Protein AF-A0A841PTD4-F1 (afdb_monomer_lite)

Structure (mmCIF, N/CA/C/O backbone):
data_AF-A0A841PTD4-F1
#
_entry.id   AF-A0A841PTD4-F1
#
loop_
_atom_site.group_PDB
_atom_site.id
_atom_site.type_symbol
_atom_site.label_atom_id
_atom_site.label_alt_id
_atom_site.label_comp_id
_atom_site.label_asym_id
_atom_site.label_entity_id
_atom_site.label_seq_id
_atom_site.pdbx_PDB_ins_code
_atom_site.Cartn_x
_atom_site.Cartn_y
_atom_site.Cartn_z
_atom_site.occupancy
_atom_site.B_iso_or_equiv
_atom_site.auth_seq_id
_atom_site.auth_comp_id
_atom_site.auth_asym_id
_atom_site.auth_atom_id
_atom_site.pdbx_PDB_model_num
ATOM 1 N N . MET A 1 1 ? -6.416 5.381 23.996 1.00 45.69 1 MET A N 1
ATOM 2 C CA . MET A 1 1 ? -5.613 4.912 22.842 1.00 45.69 1 MET A CA 1
ATOM 3 C C . MET A 1 1 ? -6.531 4.870 21.629 1.00 45.69 1 MET A C 1
ATOM 5 O O . MET A 1 1 ? -7.635 4.363 21.772 1.0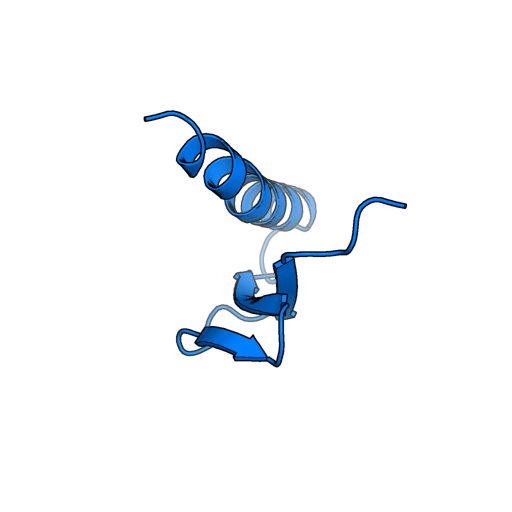0 45.69 1 MET A O 1
ATOM 9 N N . LYS A 1 2 ? -6.153 5.446 20.478 1.00 69.38 2 LYS A N 1
ATOM 10 C CA . LYS A 1 2 ? -6.944 5.270 19.247 1.00 69.38 2 LYS A CA 1
ATOM 11 C C . LYS A 1 2 ? -6.715 3.836 18.768 1.00 69.38 2 LYS A C 1
ATOM 13 O O . LYS A 1 2 ? -5.581 3.492 18.452 1.00 69.38 2 LYS A O 1
ATOM 18 N N . ALA A 1 3 ? -7.754 3.004 18.798 1.00 76.25 3 ALA A N 1
ATOM 19 C CA . ALA A 1 3 ? -7.683 1.662 18.232 1.00 76.25 3 ALA A CA 1
ATOM 20 C C . ALA A 1 3 ? -7.357 1.764 16.734 1.00 76.25 3 ALA A C 1
ATOM 22 O O . ALA A 1 3 ? -7.879 2.648 16.047 1.00 76.25 3 ALA A O 1
ATOM 23 N N . CYS A 1 4 ? -6.466 0.899 16.251 1.00 81.19 4 CYS A N 1
ATOM 24 C CA . CYS A 1 4 ? -6.155 0.809 14.830 1.00 81.19 4 CYS A CA 1
ATOM 25 C C . CYS A 1 4 ? -7.407 0.328 14.089 1.00 81.19 4 CYS A C 1
ATOM 27 O O . CYS A 1 4 ? -7.939 -0.721 14.434 1.00 81.19 4 CYS A O 1
ATOM 29 N N . LYS A 1 5 ? -7.895 1.112 13.122 1.00 89.56 5 LYS A N 1
ATOM 30 C CA . LYS A 1 5 ? -9.108 0.787 12.348 1.00 89.56 5 LYS A CA 1
ATOM 31 C C . LYS A 1 5 ? -8.807 0.258 10.948 1.00 89.56 5 LYS A C 1
ATOM 33 O O . LYS A 1 5 ? -9.681 -0.330 10.322 1.00 89.56 5 LYS A O 1
ATOM 38 N N . GLU A 1 6 ? -7.589 0.474 10.458 1.00 91.19 6 GLU A N 1
ATOM 39 C CA . GLU A 1 6 ? -7.187 0.091 9.108 1.00 91.19 6 GLU A CA 1
ATOM 40 C C . GLU A 1 6 ? -5.756 -0.445 9.088 1.00 91.19 6 GLU A C 1
ATOM 42 O O . GLU A 1 6 ? -4.869 0.105 9.741 1.00 91.19 6 GLU A O 1
ATOM 47 N N . ALA A 1 7 ? -5.530 -1.488 8.294 1.00 90.69 7 ALA A N 1
ATOM 48 C CA . ALA A 1 7 ? -4.215 -2.037 8.006 1.00 90.69 7 ALA A CA 1
ATOM 49 C C . ALA A 1 7 ? -4.047 -2.263 6.499 1.00 90.69 7 ALA A C 1
ATOM 51 O O . ALA A 1 7 ? -4.989 -2.616 5.786 1.00 90.69 7 ALA A O 1
ATOM 52 N N . VAL A 1 8 ? -2.822 -2.075 6.014 1.00 91.31 8 VAL A N 1
ATOM 53 C CA . VAL A 1 8 ? -2.472 -2.255 4.604 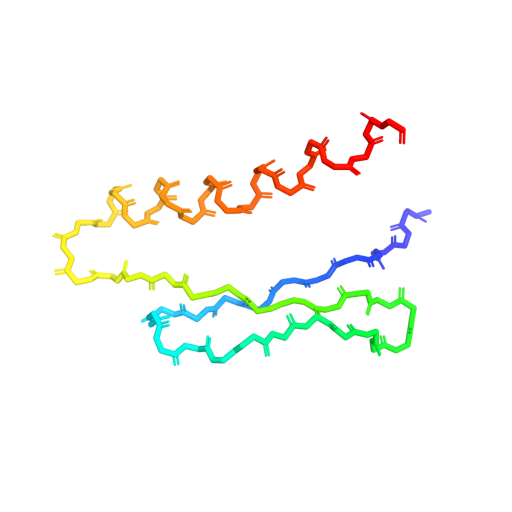1.00 91.31 8 VAL A CA 1
ATOM 54 C C . VAL A 1 8 ? -1.340 -3.267 4.501 1.00 91.31 8 VAL A C 1
ATOM 56 O O . VAL A 1 8 ? -0.296 -3.113 5.132 1.00 91.31 8 VAL A O 1
ATOM 59 N N . LEU A 1 9 ? -1.546 -4.295 3.685 1.00 90.50 9 LEU A N 1
ATOM 60 C CA . LEU A 1 9 ? -0.524 -5.251 3.289 1.00 90.50 9 LEU A CA 1
ATOM 61 C C . LEU A 1 9 ? 0.160 -4.744 2.017 1.00 90.50 9 LEU A C 1
ATOM 63 O O . LEU A 1 9 ? -0.501 -4.496 1.005 1.00 90.50 9 LEU A O 1
ATOM 67 N N . LEU A 1 10 ? 1.480 -4.599 2.074 1.00 89.94 10 LEU A N 1
ATOM 68 C CA . LEU A 1 10 ? 2.292 -4.095 0.972 1.00 89.94 10 LEU A CA 1
ATOM 69 C C . LEU A 1 10 ? 2.980 -5.247 0.249 1.00 89.94 10 LEU A C 1
ATOM 71 O O . LEU A 1 10 ? 3.672 -6.048 0.874 1.00 89.94 10 LEU A O 1
ATOM 75 N N . TYR A 1 11 ? 2.817 -5.289 -1.070 1.00 88.81 11 TYR A N 1
ATOM 76 C CA . TYR A 1 11 ? 3.439 -6.286 -1.929 1.00 88.81 11 TYR A CA 1
ATOM 77 C C . TYR A 1 11 ? 4.295 -5.594 -2.994 1.00 88.81 11 TYR A C 1
ATOM 79 O O . TYR A 1 11 ? 3.768 -4.771 -3.744 1.00 88.81 11 TYR A O 1
ATOM 87 N N . PRO A 1 12 ? 5.592 -5.927 -3.104 1.00 86.81 12 PRO A N 1
ATOM 88 C CA . PRO A 1 12 ? 6.482 -5.382 -4.128 1.00 86.81 12 PRO A CA 1
ATOM 89 C C . PRO A 1 12 ? 6.280 -6.084 -5.486 1.00 86.81 12 PRO A C 1
ATOM 91 O O . PRO A 1 12 ? 7.220 -6.585 -6.097 1.00 86.81 12 PRO A O 1
ATOM 94 N N . THR A 1 13 ? 5.026 -6.204 -5.912 1.00 85.44 13 THR A N 1
ATOM 95 C CA . THR A 1 13 ? 4.610 -6.713 -7.221 1.00 85.44 13 THR A CA 1
ATOM 96 C C . THR A 1 13 ? 3.282 -6.063 -7.599 1.00 85.44 13 THR A C 1
ATOM 98 O O . THR A 1 13 ? 2.464 -5.761 -6.726 1.00 85.44 13 THR A O 1
ATOM 101 N N . GLU A 1 14 ? 3.058 -5.828 -8.891 1.00 77.31 14 GLU A N 1
ATOM 102 C CA . GLU A 1 14 ? 1.774 -5.320 -9.394 1.00 77.31 14 GLU A CA 1
ATOM 103 C C . GLU A 1 14 ? 0.717 -6.423 -9.503 1.00 77.31 14 GLU A C 1
ATOM 105 O O . GLU A 1 14 ? -0.476 -6.129 -9.460 1.00 77.31 14 GLU A O 1
ATOM 110 N N . ASP A 1 15 ? 1.146 -7.686 -9.571 1.00 80.19 15 ASP A N 1
ATOM 111 C CA . ASP A 1 15 ? 0.259 -8.845 -9.656 1.00 80.19 15 ASP A CA 1
ATOM 112 C C . ASP A 1 15 ? -0.230 -9.269 -8.266 1.00 80.19 15 ASP A C 1
ATOM 114 O O . ASP A 1 15 ? 0.109 -10.322 -7.723 1.00 80.19 15 ASP A O 1
ATOM 118 N N . VAL A 1 16 ? -1.001 -8.383 -7.644 1.00 81.25 16 VAL A N 1
ATOM 119 C CA . VAL A 1 16 ? -1.794 -8.713 -6.466 1.00 81.25 16 VAL A CA 1
ATOM 120 C C . VAL A 1 16 ? -3.259 -8.483 -6.772 1.00 81.25 16 VAL A C 1
ATOM 122 O O . VAL A 1 16 ? -3.697 -7.362 -7.025 1.00 81.25 16 VAL A O 1
ATOM 125 N N . GLY A 1 17 ? -4.040 -9.561 -6.707 1.00 79.31 17 GLY A N 1
ATOM 126 C CA . GLY A 1 17 ? -5.493 -9.462 -6.761 1.00 79.31 17 GLY A CA 1
ATOM 127 C C . GLY A 1 17 ? -6.031 -8.520 -5.679 1.00 79.31 17 GLY A C 1
ATOM 128 O O . GLY A 1 17 ? -5.416 -8.349 -4.619 1.00 79.31 17 GLY A O 1
ATOM 129 N N . GLY A 1 18 ? -7.198 -7.930 -5.944 1.00 80.06 18 GLY A N 1
ATOM 130 C CA . GLY A 1 18 ? -7.871 -7.033 -5.008 1.00 80.06 18 GLY A CA 1
ATOM 131 C C . GLY A 1 18 ? -8.132 -7.689 -3.648 1.00 80.06 18 GLY A C 1
ATOM 132 O O . GLY A 1 18 ? -8.358 -8.897 -3.548 1.00 80.06 18 GLY A O 1
ATOM 133 N N . PHE A 1 19 ? -8.075 -6.878 -2.593 1.00 84.75 19 PHE A N 1
ATOM 134 C CA . PHE A 1 19 ? -8.435 -7.279 -1.235 1.00 84.75 19 PHE A CA 1
ATOM 135 C C . PHE A 1 19 ? -8.833 -6.068 -0.430 1.00 84.75 19 PHE A C 1
ATOM 137 O O . PHE A 1 19 ? -8.041 -5.132 -0.287 1.00 84.75 19 PHE A O 1
ATOM 144 N N . ASP A 1 20 ? -10.049 -6.122 0.079 1.00 90.00 20 ASP A N 1
ATOM 145 C CA . ASP A 1 20 ? -10.634 -5.125 0.951 1.00 90.00 20 ASP A CA 1
ATOM 146 C C . ASP A 1 20 ? -11.650 -5.855 1.826 1.00 90.00 20 ASP A C 1
ATOM 148 O O . ASP A 1 20 ? -12.777 -6.102 1.411 1.00 90.00 20 ASP A O 1
ATOM 152 N N . GLU A 1 21 ? -11.193 -6.313 2.986 1.00 91.44 21 GLU A N 1
ATOM 153 C CA . GLU A 1 21 ? -11.951 -7.199 3.868 1.00 91.44 21 GLU A CA 1
ATOM 154 C C . GLU A 1 21 ? -11.829 -6.731 5.313 1.00 91.44 21 GLU A C 1
ATOM 156 O O . GLU A 1 21 ? -10.807 -6.173 5.714 1.00 91.44 21 GLU A O 1
ATOM 161 N N . ASN A 1 22 ? -12.844 -6.999 6.129 1.00 92.81 22 ASN A N 1
ATOM 162 C CA . ASN A 1 22 ? -12.760 -6.758 7.567 1.00 92.81 22 ASN A CA 1
ATOM 163 C C . ASN A 1 22 ? -12.233 -8.011 8.276 1.00 92.81 22 ASN A C 1
ATOM 165 O O . ASN A 1 22 ? -12.825 -9.085 8.180 1.00 92.81 22 ASN A O 1
ATOM 169 N N . VAL A 1 23 ? -11.136 -7.867 9.021 1.00 90.25 23 VAL A N 1
ATOM 170 C CA . VAL A 1 23 ? -10.596 -8.908 9.903 1.00 90.25 23 VAL A CA 1
ATOM 171 C C . VAL A 1 23 ? -10.828 -8.464 11.342 1.00 90.25 23 VAL A C 1
ATOM 173 O O . VAL A 1 23 ? -10.084 -7.652 11.894 1.00 90.25 23 VAL A O 1
ATOM 176 N N . GLY A 1 24 ? -11.916 -8.963 11.931 1.00 90.56 24 GLY A N 1
ATOM 177 C CA . GLY A 1 24 ? -12.453 -8.400 13.170 1.00 90.56 24 GLY A CA 1
ATOM 178 C C . GLY A 1 24 ? -12.877 -6.946 12.951 1.00 90.56 24 GLY A C 1
ATOM 179 O O . GLY A 1 24 ? -13.604 -6.651 12.006 1.00 90.56 24 GLY A O 1
ATOM 180 N N . ASP A 1 25 ? -12.367 -6.042 13.788 1.00 91.12 25 ASP A N 1
ATOM 181 C CA . ASP A 1 25 ? -12.667 -4.603 13.728 1.00 91.12 25 ASP A CA 1
ATOM 182 C C . ASP A 1 25 ? -11.689 -3.803 12.843 1.00 91.12 25 ASP A C 1
ATOM 184 O O . ASP A 1 25 ? -11.731 -2.569 12.820 1.00 91.12 25 ASP A O 1
ATOM 188 N N . ILE A 1 26 ? -10.770 -4.482 12.146 1.00 92.38 26 ILE A N 1
ATOM 189 C CA . ILE A 1 26 ? -9.741 -3.853 11.312 1.00 92.38 26 ILE A CA 1
ATOM 190 C C . ILE A 1 26 ? -10.079 -4.078 9.843 1.00 92.38 26 ILE A C 1
ATOM 192 O O . ILE A 1 26 ? -10.096 -5.214 9.366 1.00 92.38 26 ILE A O 1
ATOM 196 N N . ARG A 1 27 ? -10.257 -2.989 9.093 1.00 92.75 27 ARG A N 1
ATOM 19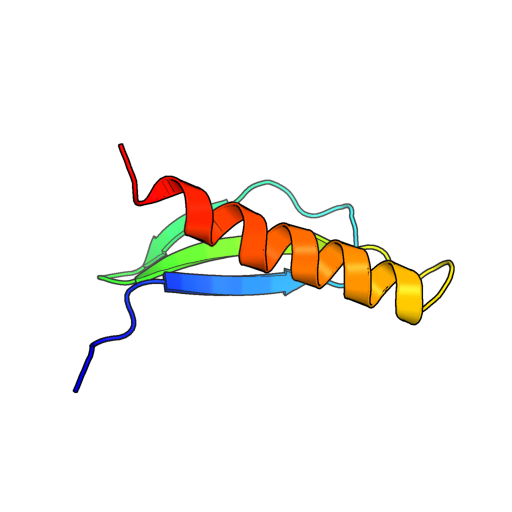7 C CA . ARG A 1 27 ? -10.326 -3.051 7.632 1.00 92.75 27 ARG A CA 1
ATOM 198 C C . ARG A 1 27 ? -8.935 -3.328 7.072 1.00 92.75 27 ARG A C 1
ATOM 200 O O . ARG A 1 27 ? -8.004 -2.553 7.291 1.00 92.75 27 ARG A O 1
ATOM 207 N N . MET A 1 28 ? -8.790 -4.418 6.337 1.00 92.19 28 MET A N 1
ATOM 208 C CA . MET A 1 28 ? -7.544 -4.838 5.718 1.00 92.19 28 MET A CA 1
ATOM 209 C C . MET A 1 28 ? -7.582 -4.669 4.206 1.00 92.19 28 MET A C 1
ATOM 211 O O . MET A 1 28 ? -8.497 -5.146 3.541 1.00 92.19 28 MET A O 1
ATOM 215 N N . ARG A 1 29 ? -6.536 -4.048 3.654 1.00 90.31 29 ARG A N 1
ATOM 216 C CA . ARG A 1 29 ? -6.387 -3.827 2.210 1.00 90.31 29 ARG A CA 1
ATOM 217 C C . ARG A 1 29 ? -5.041 -4.314 1.693 1.00 90.31 29 ARG A C 1
ATOM 219 O O . ARG A 1 29 ? -4.069 -4.340 2.445 1.00 90.31 29 ARG A O 1
ATOM 226 N N . ARG A 1 30 ? -4.963 -4.689 0.414 1.00 89.75 30 ARG A N 1
ATOM 227 C CA . ARG A 1 30 ? -3.692 -5.035 -0.257 1.00 89.75 30 ARG A CA 1
ATOM 228 C C . ARG A 1 30 ? -3.309 -3.978 -1.280 1.00 89.75 30 ARG A C 1
ATOM 230 O O . ARG A 1 30 ? -4.126 -3.655 -2.135 1.00 89.75 30 ARG A O 1
ATOM 237 N N . PHE A 1 31 ? -2.057 -3.518 -1.242 1.00 87.88 31 PHE A N 1
ATOM 238 C CA . PHE A 1 31 ? -1.474 -2.662 -2.277 1.00 87.88 31 PHE A CA 1
ATOM 239 C C . PHE A 1 31 ? -0.242 -3.307 -2.903 1.00 87.88 31 PHE A C 1
ATOM 241 O O . PHE A 1 31 ? 0.731 -3.626 -2.220 1.00 87.88 31 PHE A O 1
ATOM 248 N N . GLY A 1 32 ? -0.299 -3.446 -4.226 1.00 86.38 32 GLY A N 1
ATOM 249 C CA . GLY A 1 32 ? 0.838 -3.789 -5.070 1.00 86.38 32 GLY A CA 1
ATOM 250 C C . GLY A 1 32 ? 1.575 -2.547 -5.551 1.00 86.38 32 GLY A C 1
ATOM 251 O O . GLY A 1 32 ? 0.938 -1.535 -5.880 1.00 86.38 32 GLY A O 1
ATOM 252 N N . PHE A 1 33 ? 2.900 -2.616 -5.613 1.00 84.62 33 PHE A N 1
ATOM 253 C CA . PHE A 1 33 ? 3.747 -1.601 -6.236 1.00 84.62 33 PHE A CA 1
ATOM 254 C C . PHE A 1 33 ? 4.964 -2.245 -6.910 1.00 84.62 33 PHE A C 1
ATOM 256 O O . PHE A 1 33 ? 5.530 -3.204 -6.392 1.00 84.62 33 PHE A O 1
ATOM 263 N N . ASP A 1 34 ? 5.363 -1.717 -8.065 1.00 85.50 34 ASP A N 1
ATOM 264 C CA . ASP A 1 34 ? 6.539 -2.185 -8.801 1.00 85.50 34 ASP A CA 1
ATOM 265 C C . ASP A 1 34 ? 7.845 -1.626 -8.206 1.00 85.50 34 ASP A C 1
ATOM 267 O O . ASP A 1 34 ? 7.924 -0.445 -7.856 1.00 85.50 34 ASP A O 1
ATOM 271 N N . LEU A 1 35 ? 8.885 -2.462 -8.135 1.00 83.06 35 LEU A N 1
ATOM 272 C CA . LEU A 1 35 ? 10.257 -2.107 -7.747 1.00 83.06 35 LEU A CA 1
ATOM 273 C C . LEU A 1 35 ? 11.229 -2.012 -8.940 1.00 83.06 35 LEU A C 1
ATOM 275 O O . LEU A 1 35 ? 12.375 -1.609 -8.751 1.00 83.06 35 LEU A O 1
ATOM 279 N N . ALA A 1 36 ? 10.819 -2.385 -10.155 1.00 75.12 36 ALA A N 1
ATOM 280 C CA . ALA A 1 36 ? 11.733 -2.715 -11.250 1.00 75.12 36 ALA A CA 1
ATOM 281 C C . ALA A 1 36 ? 12.479 -1.529 -11.889 1.00 75.12 36 ALA A C 1
ATOM 283 O O . ALA A 1 36 ? 13.433 -1.752 -12.632 1.00 75.12 36 ALA A O 1
ATOM 284 N N . LYS A 1 37 ? 12.058 -0.279 -11.660 1.00 64.00 37 LYS A N 1
ATOM 285 C CA . LYS A 1 37 ? 12.568 0.874 -12.429 1.00 64.00 37 LYS A CA 1
ATOM 286 C C . LYS A 1 37 ? 13.433 1.823 -11.610 1.00 64.00 37 LYS A C 1
ATOM 288 O O . LYS A 1 37 ? 14.577 2.077 -11.968 1.00 64.00 37 LYS A O 1
ATOM 293 N N . ASP A 1 38 ? 12.883 2.378 -10.537 1.00 82.88 38 ASP A N 1
ATOM 294 C CA . ASP A 1 38 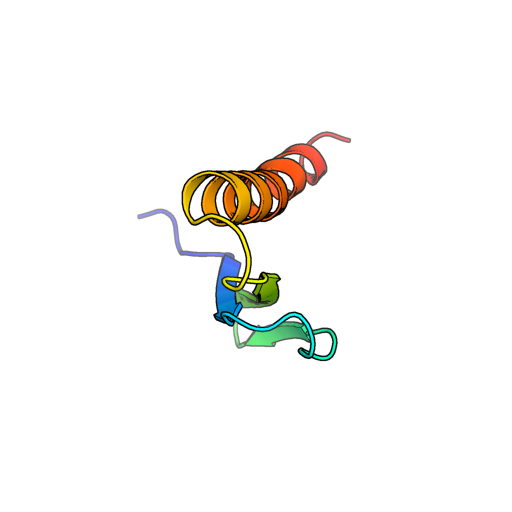? 13.554 3.380 -9.710 1.00 82.88 38 ASP A CA 1
ATOM 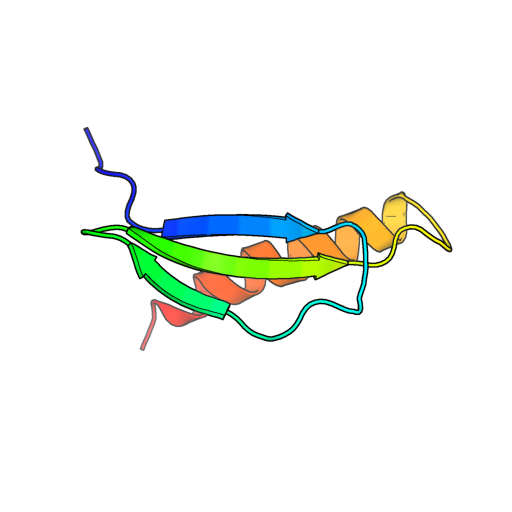295 C C . ASP A 1 38 ? 12.885 3.437 -8.337 1.00 82.88 38 ASP A C 1
ATOM 297 O O . ASP A 1 38 ? 11.695 3.734 -8.236 1.00 82.88 38 ASP A O 1
ATOM 301 N N . MET A 1 39 ? 13.667 3.212 -7.280 1.00 84.88 39 MET A N 1
ATOM 302 C CA . MET A 1 39 ? 13.200 3.219 -5.894 1.00 84.88 39 MET A CA 1
ATOM 303 C C . MET A 1 39 ? 12.526 4.541 -5.504 1.00 84.88 39 MET A C 1
ATOM 305 O O . MET A 1 39 ? 11.574 4.533 -4.723 1.00 84.88 39 MET A O 1
ATOM 309 N N . LYS A 1 40 ? 12.975 5.677 -6.057 1.00 88.75 40 LYS A N 1
ATOM 310 C CA . LYS A 1 40 ? 12.348 6.978 -5.791 1.00 88.75 40 LYS A CA 1
ATOM 311 C C . LYS A 1 40 ? 10.940 7.031 -6.385 1.00 88.75 40 LYS A C 1
ATOM 313 O O . LYS A 1 40 ? 10.000 7.425 -5.695 1.00 88.75 40 LYS A O 1
ATOM 318 N N . ASN A 1 41 ? 10.779 6.598 -7.633 1.00 87.12 41 ASN A N 1
ATOM 319 C CA . ASN A 1 41 ? 9.473 6.496 -8.279 1.00 87.12 41 ASN A CA 1
ATOM 320 C C . ASN A 1 41 ? 8.564 5.447 -7.623 1.00 87.12 41 ASN A C 1
ATOM 322 O O . ASN A 1 41 ? 7.393 5.740 -7.392 1.00 87.12 41 ASN A O 1
ATOM 326 N N . SER A 1 42 ? 9.090 4.278 -7.253 1.00 86.50 42 SER A N 1
ATOM 327 C CA . SER A 1 42 ? 8.346 3.246 -6.518 1.00 86.50 42 SER A CA 1
ATOM 328 C C . SER A 1 42 ? 7.846 3.762 -5.167 1.00 86.50 42 SER A C 1
ATOM 330 O O . SER A 1 42 ? 6.685 3.562 -4.813 1.00 86.50 42 SER A O 1
ATOM 332 N N . GLY A 1 43 ? 8.692 4.501 -4.441 1.00 88.00 43 GLY A N 1
ATOM 333 C CA . GLY A 1 43 ? 8.320 5.164 -3.193 1.00 88.00 43 GLY A CA 1
ATOM 334 C C . GLY A 1 43 ? 7.238 6.225 -3.391 1.00 88.00 43 GLY A C 1
ATOM 335 O O . GLY A 1 43 ? 6.273 6.255 -2.632 1.00 88.00 43 GLY A O 1
ATOM 336 N N . ARG A 1 44 ? 7.343 7.054 -4.439 1.00 88.69 44 ARG A N 1
ATOM 337 C CA . ARG A 1 44 ? 6.307 8.042 -4.788 1.00 88.69 44 ARG A CA 1
ATOM 338 C C . ARG A 1 44 ? 4.953 7.369 -5.037 1.00 88.69 44 ARG A C 1
ATOM 340 O O . ARG A 1 44 ? 3.973 7.777 -4.429 1.00 88.69 44 ARG A O 1
ATOM 347 N N . VAL A 1 45 ? 4.908 6.322 -5.864 1.00 86.06 45 VAL A N 1
ATOM 348 C CA . VAL A 1 45 ? 3.666 5.590 -6.185 1.00 86.06 45 VAL A CA 1
ATOM 349 C C . VAL A 1 45 ? 3.063 4.929 -4.943 1.00 86.06 45 VAL A C 1
ATOM 351 O O . VAL A 1 45 ? 1.849 4.961 -4.751 1.00 86.06 45 VAL A O 1
ATOM 354 N N . LEU A 1 46 ? 3.898 4.350 -4.076 1.00 86.44 46 LEU A N 1
ATOM 355 C CA . LEU A 1 46 ? 3.448 3.788 -2.805 1.00 86.44 46 LEU A CA 1
ATOM 356 C C . LEU A 1 46 ? 2.799 4.861 -1.918 1.00 86.44 46 LEU A C 1
ATOM 358 O O . LEU A 1 46 ? 1.711 4.644 -1.388 1.00 86.44 46 LEU A O 1
ATOM 362 N N . LEU A 1 47 ? 3.453 6.014 -1.768 1.00 88.00 47 LEU A N 1
ATOM 363 C CA . LEU A 1 47 ? 2.948 7.117 -0.952 1.00 88.00 47 LEU A CA 1
ATOM 364 C C . LEU A 1 47 ? 1.658 7.708 -1.528 1.00 88.00 47 LEU A C 1
ATOM 366 O O . LEU A 1 47 ? 0.729 7.950 -0.767 1.00 88.00 47 LEU A O 1
ATOM 370 N N . GLU A 1 48 ? 1.561 7.873 -2.848 1.00 86.44 48 GLU A N 1
ATOM 371 C CA . GLU A 1 48 ? 0.326 8.300 -3.522 1.00 86.44 48 GLU A CA 1
ATOM 372 C C . GLU A 1 48 ? -0.829 7.349 -3.200 1.00 86.44 48 GLU A C 1
ATOM 374 O O . GLU A 1 48 ? -1.869 7.789 -2.715 1.00 86.44 48 GLU A O 1
ATOM 379 N N . LYS A 1 49 ? -0.617 6.032 -3.319 1.00 81.06 49 LYS A N 1
ATOM 380 C CA . LYS A 1 49 ? -1.633 5.038 -2.942 1.00 81.06 49 LYS A CA 1
ATOM 381 C C . LYS A 1 49 ? -1.991 5.094 -1.456 1.00 81.06 49 LYS A C 1
ATOM 383 O O . LYS A 1 49 ? -3.151 4.904 -1.111 1.00 81.06 49 LYS A O 1
ATOM 388 N N . LEU A 1 50 ? -1.039 5.341 -0.558 1.00 83.94 50 LEU A N 1
ATOM 389 C CA . LEU A 1 50 ? -1.328 5.447 0.877 1.00 83.94 50 LEU A CA 1
ATOM 390 C C . LEU A 1 50 ? -2.093 6.737 1.223 1.00 83.94 50 LEU A C 1
ATOM 392 O O . LEU A 1 50 ? -2.989 6.698 2.066 1.00 83.94 50 LEU A O 1
ATOM 396 N N . PHE A 1 51 ? -1.783 7.860 0.568 1.00 83.12 51 PHE A N 1
ATOM 397 C CA . PHE A 1 51 ? -2.337 9.176 0.903 1.00 83.12 51 PHE A CA 1
ATOM 398 C C . PHE A 1 51 ? -3.618 9.549 0.154 1.00 83.12 51 PHE A C 1
ATOM 400 O O . PHE A 1 51 ? -4.473 10.202 0.756 1.00 83.12 51 PHE A O 1
ATOM 407 N N . ASP A 1 52 ? -3.824 9.087 -1.082 1.00 70.25 52 ASP A N 1
ATOM 408 C CA . ASP A 1 52 ? -5.103 9.266 -1.793 1.00 70.25 52 ASP A CA 1
ATOM 409 C C . ASP A 1 52 ? -6.270 8.650 -1.004 1.00 70.25 52 ASP A C 1
ATOM 411 O O . ASP A 1 52 ? -7.399 9.140 -1.019 1.00 70.25 52 ASP A O 1
ATOM 415 N N . ASN A 1 53 ? -5.977 7.627 -0.203 1.00 56.91 53 ASN A N 1
ATOM 416 C CA . ASN A 1 53 ? -6.943 6.977 0.670 1.00 56.91 53 ASN A CA 1
ATOM 417 C C . ASN A 1 53 ? -7.357 7.794 1.906 1.00 56.91 53 ASN A C 1
ATOM 419 O O . ASN A 1 53 ? -8.372 7.469 2.521 1.00 56.91 53 ASN A O 1
ATOM 423 N N . HIS A 1 54 ? -6.639 8.862 2.264 1.00 51.84 54 HIS A N 1
ATOM 424 C CA . HIS A 1 54 ? -7.052 9.762 3.346 1.00 51.84 54 HIS A CA 1
ATOM 425 C C . HIS A 1 54 ? -8.046 10.846 2.890 1.00 51.84 54 HIS A C 1
ATOM 427 O O . HIS A 1 54 ? -8.688 11.465 3.736 1.00 51.84 54 HIS A O 1
ATOM 433 N N . HIS A 1 55 ? -8.235 11.046 1.579 1.00 40.50 55 HIS A N 1
ATOM 434 C CA . HIS A 1 55 ? -9.200 12.017 1.043 1.00 40.50 55 HIS A CA 1
ATOM 435 C C . HIS A 1 55 ? -10.646 11.494 0.964 1.00 40.50 55 HI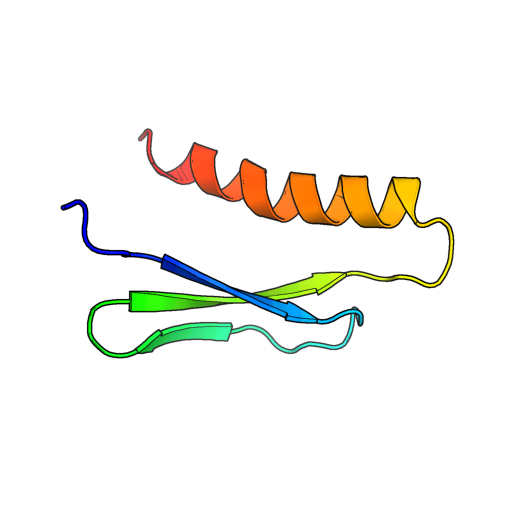S A C 1
ATOM 437 O O . HIS A 1 55 ? -11.567 12.281 0.764 1.00 40.50 55 HIS A O 1
ATOM 443 N N . TYR A 1 56 ? -10.878 10.198 1.195 1.00 40.53 56 TYR A N 1
ATOM 444 C CA . TYR A 1 56 ? -12.219 9.592 1.181 1.00 40.53 56 TYR A CA 1
ATOM 445 C C . TYR A 1 56 ? -12.959 9.637 2.535 1.00 40.53 56 TYR A C 1
ATOM 447 O O . TYR A 1 56 ? -13.973 8.965 2.698 1.00 40.53 56 TYR A O 1
ATOM 455 N N . GLN A 1 57 ? -12.482 10.433 3.505 1.00 39.88 57 GLN A N 1
ATOM 456 C CA . GLN A 1 57 ? -13.187 10.694 4.776 1.00 39.88 57 GLN A CA 1
ATOM 457 C C . GLN A 1 57 ? -13.769 12.115 4.901 1.00 39.88 57 GLN A C 1
ATOM 459 O O . GLN A 1 57 ? -14.145 12.529 5.994 1.00 39.88 57 GLN A O 1
ATOM 464 N N . SER A 1 58 ? -13.882 12.866 3.802 1.00 38.72 58 SER A N 1
ATOM 465 C CA . SER A 1 58 ? -14.629 14.130 3.780 1.00 38.72 58 SER A CA 1
ATOM 466 C C . SER A 1 58 ? -15.591 14.161 2.596 1.00 38.72 58 SER A C 1
ATOM 468 O O . SER A 1 58 ? -15.268 14.695 1.535 1.00 38.72 58 SER A O 1
ATOM 470 N N . LYS A 1 59 ? -16.754 13.531 2.775 1.00 34.19 59 LYS A N 1
ATOM 471 C CA . LYS A 1 59 ? -18.046 13.924 2.200 1.00 34.19 59 LYS A CA 1
ATOM 472 C C . LYS A 1 59 ? -19.171 13.151 2.872 1.00 34.19 59 LYS A C 1
ATOM 474 O O . LYS A 1 59 ? -18.984 11.936 3.092 1.00 34.19 59 LYS A O 1
#

pLDDT: mean 79.74, std 15.68, range [34.19, 92.81]

Radius of gyration: 13.1 Å; chains: 1; bounding box: 32×24×35 Å

Sequence (59 aa):
MKACKEAVLLYPTEDVGGFDENVGDIRMRRFGFDLAKDMKNSGRVLLEKLFDNHHYQSK

Foldseek 3Di:
DPPAQEDEAEDQAPPDDWDFDDDDNYTYTYDYFHPPDDPVVSVVVVVCVVVVVVVVPDD

Secondary structure (DSSP, 8-state):
-----EEEEEESSS-----EEEETTEEEEEEE---SS-HHHHHHHHHHHHHHTTGGG--

Organism: NCBI:txid549000